Protein AF-A0A2V9F4E6-F1 (afdb_monomer_lite)

Foldseek 3Di:
DWDWDKPPQLVVQQVPDLQAKEAFPVQCVVVVHDQQDWDWDADPPQDGDTRIHGHSIYTYTPDDPDDRGDMGGNVVSVLVPGPPVCHPHDPDDDDDDPDPVCVVVVVVVVQVVCVPPPDHD

Sequence (121 aa):
MTELVVPDDQWNNFLKDRQGAIAGARTAERFHWKIGDRIPIKTTLYGASSWEFNLDGIYHSDRPGGDESQFWLQWKYFDENAPAVIKSTAGWYVVKLDSPDDAVRVAKAIDEKFANSSFET

Secondary structure (DSSP, 8-state):
---EE--HHHHHHHHH-TTEEEEEHHHHHHHT--TT-EEEEE-SSS-SPEEEEEEEEEEEESSTT-----EEE-HHHHHHTS-TTTTT--S------SSGGGHHHHHHHHHHHHTTSSS--

pLDDT: mean 82.83, std 15.15, range [40.78, 98.62]

Structure (mmCIF, N/CA/C/O backbone):
data_AF-A0A2V9F4E6-F1
#
_entry.id   AF-A0A2V9F4E6-F1
#
loop_
_atom_site.group_PDB
_atom_site.id
_atom_site.type_symbol
_atom_site.label_atom_id
_atom_site.label_alt_id
_atom_site.label_comp_id
_atom_site.label_asym_id
_atom_site.label_entity_id
_atom_site.label_seq_id
_atom_site.pdbx_PDB_ins_code
_atom_site.Cartn_x
_atom_site.Cartn_y
_atom_site.Cartn_z
_atom_site.occupancy
_atom_site.B_iso_or_equiv
_atom_site.auth_seq_id
_atom_site.auth_comp_id
_atom_site.auth_asym_id
_atom_site.auth_atom_id
_atom_site.pdbx_PDB_model_num
ATOM 1 N N . MET A 1 1 ? 7.245 -14.399 -11.462 1.00 47.81 1 MET A N 1
ATOM 2 C CA . MET A 1 1 ? 6.418 -13.246 -11.069 1.00 47.81 1 MET A CA 1
ATOM 3 C C . MET A 1 1 ? 5.548 -13.700 -9.911 1.00 47.81 1 MET A C 1
ATOM 5 O O . MET A 1 1 ? 4.920 -14.741 -10.050 1.00 47.81 1 MET A O 1
ATOM 9 N N . THR A 1 2 ? 5.641 -13.037 -8.761 1.00 51.22 2 THR A N 1
ATOM 10 C CA . THR A 1 2 ? 4.796 -13.302 -7.584 1.00 51.22 2 THR A CA 1
ATOM 11 C C . THR A 1 2 ? 3.421 -12.717 -7.869 1.00 51.22 2 THR A C 1
ATOM 13 O O . THR A 1 2 ? 3.353 -11.543 -8.234 1.00 51.22 2 THR A O 1
ATOM 16 N N . GLU A 1 3 ? 2.355 -13.506 -7.766 1.00 72.25 3 GLU A N 1
ATOM 17 C CA . GLU A 1 3 ? 1.000 -12.987 -7.921 1.00 72.25 3 GLU A CA 1
ATOM 18 C C . GLU A 1 3 ? 0.484 -12.665 -6.517 1.00 72.25 3 GLU A C 1
ATOM 20 O O . GLU A 1 3 ? 0.290 -13.542 -5.675 1.00 72.25 3 GLU A O 1
ATOM 25 N N . LEU A 1 4 ? 0.397 -11.370 -6.209 1.00 87.25 4 LEU A N 1
ATOM 26 C CA . LEU A 1 4 ? -0.200 -10.906 -4.962 1.00 87.25 4 LEU A CA 1
ATOM 27 C C . LEU A 1 4 ? -1.712 -11.071 -5.112 1.00 87.25 4 LEU A C 1
ATOM 29 O O . LEU A 1 4 ? -2.324 -10.413 -5.951 1.00 87.25 4 LEU A O 1
ATOM 33 N N . VAL A 1 5 ? -2.302 -11.971 -4.335 1.00 93.56 5 VAL A N 1
ATOM 34 C CA . VAL A 1 5 ? -3.719 -12.316 -4.427 1.00 93.56 5 VAL A CA 1
ATOM 35 C C . VAL A 1 5 ? -4.499 -11.472 -3.432 1.00 93.56 5 VAL A C 1
ATOM 37 O O . VAL A 1 5 ? -4.283 -11.568 -2.225 1.00 93.56 5 VAL A O 1
ATOM 40 N N . VAL A 1 6 ? -5.422 -10.663 -3.947 1.00 95.31 6 VAL A N 1
ATOM 41 C CA . VAL A 1 6 ? -6.368 -9.858 -3.166 1.00 95.31 6 VAL A CA 1
ATOM 42 C C . VAL A 1 6 ? -7.781 -10.235 -3.613 1.00 95.31 6 VAL A C 1
ATOM 44 O O . VAL A 1 6 ? -8.016 -10.289 -4.820 1.00 95.31 6 VAL A O 1
ATOM 47 N N . PRO A 1 7 ? -8.725 -10.488 -2.693 1.00 95.81 7 PRO A N 1
ATOM 48 C CA . PRO A 1 7 ? -10.129 -10.682 -3.048 1.00 95.81 7 PRO A CA 1
ATOM 49 C C . PRO A 1 7 ? -10.716 -9.491 -3.825 1.00 95.81 7 PRO A C 1
ATOM 51 O O . PRO A 1 7 ? -10.434 -8.334 -3.509 1.00 95.81 7 PRO A O 1
ATOM 54 N N . ASP A 1 8 ? -11.550 -9.764 -4.833 1.00 95.69 8 ASP A N 1
ATOM 55 C CA . ASP A 1 8 ? -12.080 -8.734 -5.742 1.00 95.69 8 ASP A CA 1
ATOM 56 C C . ASP A 1 8 ? -12.840 -7.617 -5.014 1.00 95.69 8 ASP A C 1
ATOM 58 O O . ASP A 1 8 ? -12.781 -6.454 -5.408 1.00 95.69 8 ASP A O 1
ATOM 62 N N . ASP A 1 9 ? -13.571 -7.940 -3.952 1.00 97.25 9 ASP A N 1
ATOM 63 C CA . ASP A 1 9 ? -14.298 -6.972 -3.132 1.00 97.25 9 ASP A CA 1
ATOM 64 C C . ASP A 1 9 ? -13.347 -6.000 -2.419 1.00 97.25 9 ASP A C 1
ATOM 66 O O . ASP A 1 9 ? -13.547 -4.785 -2.476 1.00 97.25 9 ASP A O 1
ATOM 70 N N . GLN A 1 10 ? -12.268 -6.517 -1.833 1.00 97.88 10 GLN A N 1
ATOM 71 C CA . GLN A 1 10 ? -11.225 -5.725 -1.177 1.00 97.88 10 GLN A CA 1
ATOM 72 C C . GLN A 1 10 ? -10.461 -4.856 -2.177 1.00 97.88 10 GLN A C 1
ATOM 74 O O . GLN A 1 10 ? -10.239 -3.668 -1.939 1.00 97.88 10 GLN A O 1
ATOM 79 N N . TRP A 1 11 ? -10.123 -5.417 -3.339 1.00 96.12 11 TRP A N 1
ATOM 80 C CA . TRP A 1 11 ? -9.496 -4.667 -4.424 1.00 96.12 11 TRP A CA 1
ATOM 81 C C . TRP A 1 11 ? -10.392 -3.522 -4.913 1.00 96.12 11 TRP A C 1
ATOM 83 O O . TRP A 1 11 ? -9.947 -2.385 -5.076 1.00 96.12 11 TRP A O 1
ATOM 93 N N . ASN A 1 12 ? -11.686 -3.791 -5.091 1.00 96.94 12 ASN A N 1
ATOM 94 C CA . ASN A 1 12 ? -12.653 -2.781 -5.507 1.00 96.94 12 ASN A CA 1
ATOM 95 C C . ASN A 1 12 ? -12.879 -1.687 -4.454 1.00 96.94 12 ASN A C 1
ATOM 97 O O . ASN A 1 12 ? -13.190 -0.557 -4.838 1.00 96.94 12 ASN A O 1
ATOM 101 N N . ASN A 1 13 ? -12.746 -1.994 -3.160 1.00 96.81 13 ASN A N 1
ATOM 102 C CA . ASN A 1 13 ? -12.760 -0.987 -2.096 1.00 96.81 13 ASN A CA 1
ATOM 103 C C . ASN A 1 13 ? -11.523 -0.091 -2.196 1.00 96.81 13 ASN A C 1
ATOM 105 O O . ASN A 1 13 ? -11.669 1.125 -2.328 1.00 96.81 13 ASN A O 1
ATOM 109 N N . PHE A 1 14 ? -10.337 -0.701 -2.280 1.00 96.56 14 PHE A N 1
ATOM 110 C CA . PHE A 1 14 ? -9.066 0.009 -2.416 1.00 96.56 14 PHE A CA 1
ATOM 111 C C . PHE A 1 14 ? -9.056 0.982 -3.602 1.00 96.56 14 PHE A C 1
ATOM 113 O O . PHE A 1 14 ? -8.623 2.121 -3.460 1.00 96.56 14 PHE A O 1
ATOM 120 N N . LEU A 1 15 ? -9.572 0.579 -4.770 1.00 94.75 15 LEU A N 1
ATOM 121 C CA . LEU A 1 15 ? -9.630 1.445 -5.957 1.00 94.75 15 LEU A CA 1
ATOM 122 C C . LEU A 1 15 ? -10.525 2.685 -5.787 1.00 94.75 15 LEU A C 1
ATOM 124 O O . LEU A 1 15 ? -10.332 3.678 -6.492 1.00 94.75 15 LEU A O 1
ATOM 128 N N . LYS A 1 16 ? -11.530 2.621 -4.908 1.00 96.19 16 LYS A N 1
ATOM 129 C CA . LYS A 1 16 ? -12.504 3.702 -4.688 1.00 96.19 16 LYS A CA 1
ATOM 130 C C . LYS A 1 16 ? -12.116 4.604 -3.523 1.00 96.19 16 LYS A C 1
ATOM 132 O O . LYS A 1 16 ? -12.527 5.765 -3.510 1.00 96.19 16 LYS A O 1
ATOM 137 N N . ASP A 1 17 ? -11.355 4.093 -2.561 1.00 96.75 17 ASP A N 1
ATOM 138 C CA . ASP A 1 17 ? -10.904 4.870 -1.416 1.00 96.75 17 ASP A CA 1
ATOM 139 C C . ASP A 1 17 ? -9.574 5.572 -1.710 1.00 96.75 17 ASP A C 1
ATOM 141 O O . ASP A 1 17 ? -8.523 4.956 -1.869 1.00 96.75 17 ASP A O 1
ATOM 145 N N . ARG A 1 18 ? -9.602 6.907 -1.719 1.00 94.44 18 ARG A N 1
ATOM 146 C CA . ARG A 1 18 ? -8.399 7.740 -1.860 1.00 94.44 18 ARG A CA 1
ATOM 147 C C . ARG A 1 18 ? -7.424 7.558 -0.691 1.00 94.44 18 ARG A C 1
ATOM 149 O O . ARG A 1 18 ? -6.238 7.793 -0.875 1.00 94.44 18 ARG A O 1
ATOM 156 N N . GLN A 1 19 ? -7.909 7.167 0.485 1.00 95.62 19 GLN A N 1
ATOM 157 C CA . GLN A 1 19 ? -7.107 6.839 1.668 1.00 95.62 19 GLN A CA 1
ATOM 158 C C . GLN A 1 19 ? -6.924 5.328 1.847 1.00 95.62 19 GLN A C 1
ATOM 160 O O . GLN A 1 19 ? -6.431 4.895 2.887 1.00 95.62 19 GLN A O 1
ATOM 165 N N . GLY A 1 20 ? -7.293 4.533 0.845 1.00 97.12 20 GLY A N 1
ATOM 166 C CA . GLY A 1 20 ? -7.209 3.088 0.906 1.00 97.12 20 GLY A CA 1
ATOM 167 C C . GLY A 1 20 ? -5.777 2.571 0.956 1.00 97.12 20 GLY A C 1
ATOM 168 O O . GLY A 1 20 ? -4.846 3.158 0.387 1.00 97.12 20 GLY A O 1
ATOM 169 N N . ALA A 1 21 ? -5.614 1.433 1.617 1.00 97.69 21 ALA A N 1
ATOM 170 C CA . ALA A 1 21 ? -4.386 0.662 1.651 1.00 97.69 21 ALA A CA 1
ATOM 171 C C . ALA A 1 21 ? -4.654 -0.845 1.617 1.00 97.69 21 ALA A C 1
ATOM 173 O O . ALA A 1 21 ? -5.701 -1.327 2.052 1.00 97.69 21 ALA A O 1
ATOM 174 N N . ILE A 1 22 ? -3.659 -1.591 1.138 1.00 98.12 22 ILE A N 1
ATOM 175 C CA . ILE A 1 22 ? -3.625 -3.053 1.184 1.00 98.12 22 ILE A CA 1
ATOM 176 C C . ILE A 1 22 ? -2.347 -3.476 1.904 1.00 98.12 22 ILE A C 1
ATOM 178 O O . ILE A 1 22 ? -1.246 -3.094 1.507 1.00 98.12 22 ILE A O 1
ATOM 182 N N . ALA A 1 23 ? -2.474 -4.292 2.945 1.00 97.62 23 ALA A N 1
ATOM 183 C CA . ALA A 1 23 ? -1.330 -4.856 3.659 1.00 97.62 23 ALA A CA 1
ATOM 184 C C . ALA A 1 23 ? -1.140 -6.334 3.304 1.00 97.62 23 ALA A C 1
ATOM 186 O O . ALA A 1 23 ? -2.097 -7.039 3.001 1.00 97.62 23 ALA A O 1
ATOM 187 N N . GLY A 1 24 ? 0.090 -6.831 3.364 1.00 97.06 24 GLY A N 1
ATOM 188 C CA . GLY A 1 24 ? 0.327 -8.269 3.292 1.00 97.06 24 GLY A CA 1
ATOM 189 C C . GLY A 1 24 ? -0.113 -8.978 4.572 1.00 97.06 24 GLY A C 1
ATOM 190 O O . GLY A 1 24 ? -0.048 -8.407 5.666 1.00 97.06 24 GLY A O 1
ATOM 191 N N . ALA A 1 25 ? -0.552 -10.230 4.440 1.00 96.94 25 ALA A N 1
ATOM 192 C CA . ALA A 1 25 ? -1.092 -11.020 5.544 1.00 96.94 25 ALA A CA 1
ATOM 193 C C . ALA A 1 25 ? -0.155 -11.120 6.755 1.00 96.94 25 ALA A C 1
ATOM 195 O O . ALA A 1 25 ? -0.602 -10.939 7.886 1.00 96.94 25 ALA A O 1
ATOM 196 N N . ARG A 1 26 ? 1.154 -11.304 6.537 1.00 96.56 26 ARG A N 1
ATOM 197 C CA . ARG A 1 26 ? 2.149 -11.351 7.622 1.00 96.56 26 ARG A CA 1
ATOM 198 C C . ARG A 1 26 ? 2.236 -10.029 8.384 1.00 96.56 26 ARG A C 1
ATOM 200 O O . ARG A 1 26 ? 2.403 -10.026 9.602 1.00 96.56 26 ARG A O 1
ATOM 207 N N . THR A 1 27 ? 2.143 -8.901 7.682 1.00 96.62 27 THR A N 1
ATOM 208 C CA . THR A 1 27 ? 2.128 -7.576 8.317 1.00 96.62 27 THR A CA 1
ATOM 209 C C . THR A 1 27 ? 0.835 -7.353 9.091 1.00 96.62 27 THR A C 1
ATOM 211 O O . THR A 1 27 ? 0.896 -6.932 10.246 1.00 96.62 27 THR A O 1
ATOM 214 N N . ALA A 1 28 ? -0.317 -7.690 8.506 1.00 97.44 28 ALA A N 1
ATOM 215 C CA . ALA A 1 28 ? -1.603 -7.582 9.188 1.00 97.44 28 ALA A CA 1
ATOM 216 C C . ALA A 1 28 ? -1.650 -8.453 10.455 1.00 97.44 28 ALA A C 1
ATOM 218 O O . ALA A 1 28 ? -2.037 -7.968 11.514 1.00 97.44 28 ALA A O 1
ATOM 219 N N . GLU A 1 29 ? -1.168 -9.696 10.385 1.00 97.69 29 GLU A N 1
ATOM 220 C CA . GLU A 1 29 ? -1.074 -10.601 11.534 1.00 97.69 29 GLU A CA 1
ATOM 221 C C . GLU A 1 29 ? -0.161 -10.037 12.628 1.00 97.69 29 GLU A C 1
ATOM 223 O O . GLU A 1 29 ? -0.567 -9.951 13.788 1.00 97.69 29 GLU A O 1
ATOM 228 N N . ARG A 1 30 ? 1.049 -9.591 12.260 1.00 97.31 30 ARG A N 1
ATOM 229 C CA . ARG A 1 30 ? 2.039 -9.042 13.200 1.00 97.31 30 ARG A CA 1
ATOM 230 C C . ARG A 1 30 ? 1.494 -7.875 14.021 1.00 97.31 30 ARG A C 1
ATOM 232 O O . ARG A 1 30 ? 1.860 -7.734 15.186 1.00 97.31 30 ARG A O 1
ATOM 239 N N . PHE A 1 31 ? 0.691 -7.013 13.403 1.00 96.31 31 PHE A N 1
ATOM 240 C CA . PHE A 1 31 ? 0.128 -5.831 14.055 1.00 96.31 31 PHE A CA 1
ATOM 241 C C . PHE A 1 31 ? -1.332 -6.008 14.485 1.00 96.31 31 PHE A C 1
ATOM 243 O O . PHE A 1 31 ? -1.929 -5.062 14.997 1.00 96.31 31 PHE A O 1
ATOM 250 N N . HIS A 1 32 ? -1.889 -7.212 14.322 1.00 97.62 32 HIS A N 1
ATOM 251 C CA . HIS A 1 32 ? -3.284 -7.544 14.617 1.00 97.62 32 HIS A CA 1
ATOM 252 C C . HIS A 1 32 ? -4.298 -6.632 13.911 1.00 97.62 32 HIS A C 1
ATOM 254 O O . HIS A 1 32 ? -5.343 -6.296 14.471 1.00 97.62 32 HIS A O 1
ATOM 260 N N . TRP A 1 33 ? -3.980 -6.223 12.683 1.00 97.81 33 TRP A N 1
ATOM 261 C CA . TRP A 1 33 ? -4.870 -5.418 11.858 1.00 97.81 33 TRP A CA 1
ATOM 262 C C . TRP A 1 33 ? -5.958 -6.272 11.215 1.00 97.81 33 TRP A C 1
ATOM 264 O O . TRP A 1 33 ? -5.741 -7.423 10.835 1.00 97.81 33 TRP A O 1
ATOM 274 N N . LYS A 1 34 ? -7.124 -5.663 11.036 1.00 97.94 34 LYS A N 1
ATOM 275 C CA . LYS A 1 34 ? -8.253 -6.190 10.268 1.00 97.94 34 LYS A CA 1
ATOM 276 C C . LYS A 1 34 ? -8.723 -5.158 9.252 1.00 97.94 34 LYS A C 1
ATOM 278 O O . LYS A 1 34 ? -8.532 -3.957 9.427 1.00 97.94 34 LYS A O 1
ATOM 283 N N . ILE A 1 35 ? -9.376 -5.639 8.199 1.00 97.94 35 ILE A N 1
ATOM 284 C CA . ILE A 1 35 ? -10.023 -4.778 7.205 1.00 97.94 35 ILE A CA 1
ATOM 285 C C . ILE A 1 35 ? -10.978 -3.809 7.918 1.00 97.94 35 ILE A C 1
ATOM 287 O O . ILE A 1 35 ? -11.730 -4.208 8.811 1.00 97.94 35 ILE A O 1
ATOM 291 N N . GLY A 1 36 ? -10.914 -2.535 7.535 1.00 97.38 36 GLY A N 1
ATOM 292 C CA . GLY A 1 36 ? -11.622 -1.423 8.167 1.00 97.38 36 GLY A CA 1
ATOM 293 C C . GLY A 1 36 ? -10.853 -0.726 9.293 1.00 97.38 36 GLY A C 1
ATOM 294 O O . GLY A 1 36 ? -11.312 0.309 9.776 1.00 97.38 36 GLY A O 1
ATOM 295 N N . ASP A 1 37 ? -9.694 -1.241 9.716 1.00 98.25 37 ASP A N 1
ATOM 296 C CA . ASP A 1 37 ? -8.828 -0.517 10.647 1.00 98.25 37 ASP A CA 1
ATOM 297 C C . ASP A 1 37 ? -8.219 0.729 9.991 1.00 98.25 37 ASP A C 1
ATOM 299 O O . ASP A 1 37 ? -7.950 0.770 8.788 1.00 98.25 37 ASP A O 1
ATOM 303 N N . ARG A 1 38 ? -7.953 1.740 10.824 1.00 97.19 38 ARG A N 1
ATOM 304 C CA . ARG A 1 38 ? -7.249 2.958 10.426 1.00 97.19 38 ARG A CA 1
ATOM 305 C C . ARG A 1 38 ? -5.787 2.883 10.848 1.00 97.19 38 ARG A C 1
ATOM 307 O O . ARG A 1 38 ? -5.489 2.754 12.036 1.00 97.19 38 ARG A O 1
ATOM 314 N N . ILE A 1 39 ? -4.893 2.936 9.868 1.00 95.44 39 ILE A N 1
ATOM 315 C CA . ILE A 1 39 ? -3.469 2.651 10.011 1.00 95.44 39 ILE A CA 1
ATOM 316 C C . ILE A 1 39 ? -2.653 3.951 9.927 1.00 95.44 39 ILE A C 1
ATOM 318 O O . ILE A 1 39 ? -2.529 4.518 8.835 1.00 95.44 39 ILE A O 1
ATOM 322 N N . PRO A 1 40 ? -2.052 4.407 11.042 1.00 91.31 40 PRO A N 1
ATOM 323 C CA . PRO A 1 40 ? -1.148 5.547 11.041 1.00 91.31 40 PRO A CA 1
ATOM 324 C C . PRO A 1 40 ? 0.243 5.130 10.550 1.00 91.31 40 PRO A C 1
ATOM 326 O O . PRO A 1 40 ? 0.920 4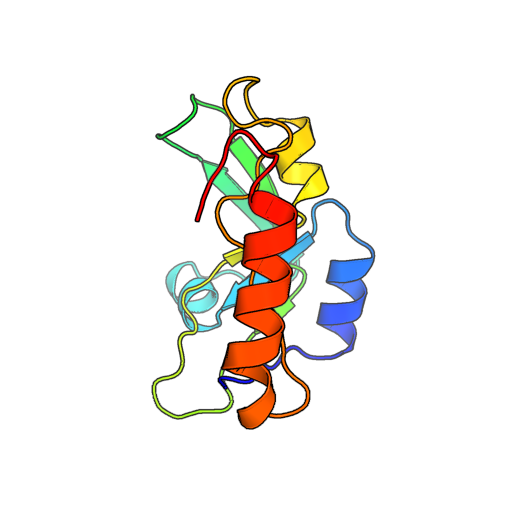.309 11.173 1.00 91.31 40 PRO A O 1
ATOM 329 N N . ILE A 1 41 ? 0.723 5.747 9.473 1.00 86.56 41 ILE A N 1
ATOM 330 C CA . ILE A 1 41 ? 2.089 5.579 8.973 1.00 86.56 41 ILE A CA 1
ATOM 331 C C . ILE A 1 41 ? 2.888 6.841 9.279 1.00 86.56 41 ILE A C 1
ATOM 333 O O . ILE A 1 41 ? 2.614 7.921 8.756 1.00 86.56 41 ILE A O 1
ATOM 337 N N . LYS A 1 42 ? 3.910 6.692 10.126 1.00 78.56 42 LYS A N 1
ATOM 338 C CA . LYS A 1 42 ? 4.865 7.754 10.457 1.00 78.56 42 LYS A CA 1
ATOM 339 C C . LYS A 1 42 ? 6.169 7.513 9.717 1.00 78.56 42 LYS A C 1
ATOM 341 O O . LYS A 1 42 ? 6.802 6.477 9.909 1.00 78.56 42 LYS A O 1
ATOM 346 N N . THR A 1 43 ? 6.593 8.484 8.916 1.00 68.19 43 THR A N 1
ATOM 347 C CA . THR A 1 43 ? 7.946 8.483 8.357 1.00 68.19 43 THR A CA 1
ATOM 348 C C . THR A 1 43 ? 8.902 9.214 9.289 1.00 68.19 43 THR A C 1
ATOM 350 O O . THR A 1 43 ? 8.557 10.230 9.888 1.00 68.19 43 THR A O 1
ATOM 353 N N . THR A 1 44 ? 10.124 8.708 9.409 1.00 64.69 44 THR A N 1
ATOM 354 C CA . THR A 1 44 ? 11.242 9.443 10.017 1.00 64.69 44 THR A CA 1
ATOM 355 C C . THR A 1 44 ? 12.089 10.157 8.965 1.00 64.69 44 THR A C 1
ATOM 357 O O . THR A 1 44 ? 12.838 11.067 9.308 1.00 64.69 44 THR A O 1
ATOM 360 N N . LEU A 1 45 ? 11.964 9.775 7.687 1.00 58.66 45 LEU A N 1
ATOM 361 C CA . LEU A 1 45 ? 12.843 10.228 6.606 1.00 58.66 45 LEU A CA 1
ATOM 362 C C . LEU A 1 45 ? 12.502 11.637 6.093 1.00 58.66 45 LEU A C 1
ATOM 364 O O . LEU A 1 45 ? 13.375 12.318 5.566 1.00 58.66 45 LEU A O 1
ATOM 368 N N . TYR A 1 46 ? 11.249 12.080 6.244 1.00 57.03 46 TYR A N 1
ATOM 369 C CA . TYR A 1 46 ? 10.732 13.285 5.580 1.00 57.03 46 TYR A CA 1
ATOM 370 C C . TYR A 1 46 ? 9.944 14.220 6.521 1.00 57.03 46 TYR A C 1
ATOM 372 O O . TYR A 1 46 ? 9.094 14.990 6.089 1.00 57.03 46 TYR A O 1
ATOM 380 N N . GLY A 1 47 ? 10.240 14.185 7.822 1.00 55.50 47 GLY A N 1
ATOM 381 C CA . GLY A 1 47 ? 9.559 15.001 8.835 1.00 55.50 47 GLY A CA 1
ATOM 382 C C . GLY A 1 47 ? 8.357 14.305 9.483 1.00 55.50 47 GLY A C 1
ATOM 383 O O . GLY A 1 47 ? 7.932 13.237 9.058 1.00 55.50 47 GLY A O 1
ATOM 384 N N . ALA A 1 48 ? 7.829 14.912 10.550 1.00 54.50 48 ALA A N 1
ATOM 385 C CA . ALA A 1 48 ? 6.856 14.320 11.478 1.00 54.50 48 ALA A CA 1
ATOM 386 C C . ALA A 1 48 ? 5.417 14.173 10.932 1.00 54.50 48 ALA A C 1
ATOM 388 O O . ALA A 1 48 ? 4.468 14.100 11.714 1.00 54.50 48 ALA A O 1
ATOM 389 N N . SER A 1 49 ? 5.237 14.141 9.612 1.00 65.94 49 SER A N 1
ATOM 390 C CA . SER A 1 49 ? 3.927 13.936 8.997 1.00 65.94 49 SER A CA 1
ATOM 391 C C . SER A 1 49 ? 3.500 12.478 9.167 1.00 65.94 49 SER A C 1
ATOM 393 O O . SER A 1 49 ? 4.222 11.554 8.783 1.00 65.94 49 SER A O 1
ATOM 395 N N . SER A 1 50 ? 2.329 12.271 9.766 1.00 76.62 50 SER A N 1
ATOM 396 C CA . SER A 1 50 ? 1.649 10.978 9.776 1.00 76.62 50 SER A CA 1
ATOM 397 C C . SER A 1 50 ? 0.595 10.958 8.678 1.00 76.62 50 SER A C 1
ATOM 399 O O . SER A 1 50 ? -0.267 11.837 8.642 1.00 76.62 50 SER A O 1
ATOM 401 N N . TRP A 1 51 ? 0.647 9.954 7.808 1.00 86.81 51 TRP A N 1
ATOM 402 C CA . TRP A 1 51 ? -0.466 9.639 6.916 1.00 86.81 51 TRP A CA 1
ATOM 403 C C . TRP A 1 51 ? -1.363 8.617 7.594 1.00 86.81 51 TRP A C 1
ATOM 405 O O . TRP A 1 51 ? -0.878 7.715 8.273 1.00 86.81 51 TRP A O 1
ATOM 415 N N . GLU A 1 52 ? -2.663 8.750 7.384 1.00 91.56 52 GLU A N 1
ATOM 416 C CA . GLU A 1 52 ? -3.651 7.808 7.890 1.00 91.56 52 GLU A CA 1
ATOM 417 C C . GLU A 1 52 ? -4.277 7.085 6.706 1.00 91.56 52 GLU A C 1
ATOM 419 O O . GLU A 1 52 ? -4.751 7.732 5.772 1.00 91.56 52 GLU A O 1
ATOM 424 N N . PHE A 1 53 ? -4.311 5.759 6.768 1.00 95.69 53 PHE A N 1
ATOM 425 C CA . PHE A 1 53 ? -4.890 4.931 5.717 1.00 95.69 53 PHE A CA 1
ATOM 426 C C . PHE A 1 53 ? -6.000 4.043 6.264 1.00 95.69 53 PHE A C 1
ATOM 428 O O . PHE A 1 53 ? -5.929 3.604 7.409 1.00 95.69 53 PHE A O 1
ATOM 435 N N . ASN A 1 54 ? -7.005 3.752 5.447 1.00 98.12 54 ASN A N 1
ATOM 436 C CA . ASN A 1 54 ? -7.997 2.726 5.744 1.00 98.12 54 ASN A CA 1
ATOM 437 C C . ASN A 1 54 ? -7.501 1.399 5.165 1.00 98.12 54 ASN A C 1
ATOM 439 O O . ASN A 1 54 ? -7.114 1.334 3.998 1.00 98.12 54 ASN A O 1
ATOM 443 N N . LEU A 1 55 ? -7.461 0.343 5.977 1.00 98.19 55 LEU A N 1
ATOM 444 C CA . LEU A 1 55 ? -7.081 -0.977 5.490 1.00 98.19 55 LEU A CA 1
ATOM 445 C C . LEU A 1 55 ? -8.260 -1.599 4.735 1.00 98.19 55 LEU A C 1
ATOM 447 O O . LEU A 1 55 ? -9.173 -2.147 5.350 1.00 98.19 55 LEU A O 1
ATOM 451 N N . ASP A 1 56 ? -8.227 -1.530 3.410 1.00 98.62 56 ASP A N 1
ATOM 452 C CA . ASP A 1 56 ? -9.308 -2.012 2.544 1.00 98.62 56 ASP A CA 1
ATOM 453 C C . ASP A 1 56 ? -9.129 -3.465 2.123 1.00 98.62 56 ASP A C 1
ATOM 455 O O . ASP A 1 56 ? -10.098 -4.135 1.757 1.00 98.62 56 ASP A O 1
ATOM 459 N N . GLY A 1 57 ? -7.893 -3.962 2.184 1.00 97.88 57 GLY A N 1
ATOM 460 C CA . GLY A 1 57 ? -7.589 -5.323 1.791 1.00 97.88 57 GLY A CA 1
ATOM 461 C C . GLY A 1 57 ? -6.356 -5.909 2.448 1.00 97.88 57 GLY A C 1
ATOM 462 O O . GLY A 1 57 ? -5.458 -5.203 2.911 1.00 97.88 57 GLY A O 1
ATOM 463 N N . ILE A 1 58 ? -6.316 -7.236 2.454 1.00 98.19 58 ILE A N 1
ATOM 464 C CA . ILE A 1 58 ? -5.165 -8.021 2.873 1.00 98.19 58 ILE A CA 1
ATOM 465 C C . ILE A 1 58 ? -4.798 -8.961 1.730 1.00 98.19 58 ILE A C 1
ATOM 467 O O . ILE A 1 58 ? -5.633 -9.745 1.280 1.00 98.19 58 ILE A O 1
ATOM 471 N N . TYR A 1 59 ? -3.556 -8.872 1.253 1.00 97.19 59 TYR A N 1
ATOM 472 C CA . TYR A 1 59 ? -3.072 -9.743 0.187 1.00 97.19 59 TYR A CA 1
ATOM 473 C C . TYR A 1 59 ? -2.350 -10.972 0.744 1.00 97.19 59 TYR A C 1
ATOM 475 O O . TYR A 1 59 ? -1.670 -10.905 1.775 1.00 97.19 59 TYR A O 1
ATOM 483 N N . HIS A 1 60 ? -2.437 -12.068 -0.004 1.00 95.44 60 HIS A N 1
ATOM 484 C CA . HIS A 1 60 ? -1.655 -13.285 0.198 1.00 95.44 60 HIS A CA 1
ATOM 485 C C . HIS A 1 60 ? -0.754 -13.559 -1.002 1.00 95.44 60 HIS A C 1
ATOM 487 O O . HIS A 1 60 ? -1.063 -13.155 -2.123 1.00 95.44 60 HIS A O 1
ATOM 493 N N . SER A 1 61 ? 0.360 -14.254 -0.791 1.00 92.19 61 SER A N 1
ATOM 494 C CA . SER A 1 61 ? 1.146 -14.765 -1.910 1.00 92.19 61 SER A CA 1
ATOM 495 C C . SER A 1 61 ? 0.641 -16.134 -2.352 1.00 92.19 61 SER A C 1
ATOM 497 O O . SER A 1 61 ? 0.417 -17.028 -1.541 1.00 92.19 61 SER A O 1
ATOM 499 N N . ASP A 1 62 ? 0.547 -16.323 -3.665 1.00 89.38 62 ASP A N 1
ATOM 500 C CA . ASP A 1 62 ? 0.282 -17.611 -4.307 1.00 89.38 62 ASP A CA 1
ATOM 501 C C . ASP A 1 62 ? 1.480 -18.585 -4.282 1.00 89.38 62 ASP A C 1
ATOM 503 O O . ASP A 1 62 ? 1.352 -19.752 -4.661 1.00 89.38 62 ASP A O 1
ATOM 507 N N . ARG A 1 63 ? 2.663 -18.126 -3.844 1.00 84.81 63 ARG A N 1
ATOM 508 C CA . ARG A 1 63 ? 3.915 -18.893 -3.871 1.00 84.81 63 ARG A CA 1
ATOM 509 C C . ARG A 1 63 ? 4.456 -19.180 -2.472 1.00 84.81 63 ARG A C 1
ATOM 511 O O . ARG A 1 63 ? 4.530 -18.272 -1.640 1.00 84.81 63 ARG A O 1
ATOM 518 N N . PRO A 1 64 ? 4.976 -20.399 -2.230 1.00 80.19 64 PRO A N 1
ATOM 519 C CA . PRO A 1 64 ? 5.739 -20.690 -1.023 1.00 80.19 64 PRO A CA 1
ATOM 520 C C . PRO A 1 64 ? 6.909 -19.711 -0.858 1.00 80.19 64 PRO A C 1
ATOM 522 O O . PRO A 1 64 ? 7.730 -19.556 -1.761 1.00 80.19 64 PRO A O 1
ATOM 525 N N . GLY A 1 65 ? 6.980 -19.051 0.299 1.00 81.75 65 GLY A N 1
ATOM 526 C CA . GLY A 1 65 ? 8.025 -18.068 0.600 1.00 81.75 65 GLY A CA 1
ATOM 527 C C . GLY A 1 65 ? 7.831 -16.694 -0.048 1.00 81.75 65 GLY A C 1
ATOM 528 O O . GLY A 1 65 ? 8.739 -15.868 0.030 1.00 81.75 65 GLY A O 1
ATOM 529 N N . GLY A 1 66 ? 6.678 -16.431 -0.668 1.00 87.06 66 GLY A N 1
ATOM 530 C CA . GLY A 1 66 ? 6.349 -15.105 -1.175 1.00 87.06 66 GLY A CA 1
ATOM 531 C C . GLY A 1 66 ? 6.321 -14.035 -0.082 1.00 87.06 66 GLY A C 1
ATOM 532 O O . GLY A 1 66 ? 6.125 -14.311 1.108 1.00 87.06 66 GLY A O 1
ATOM 533 N N . ASP A 1 67 ? 6.565 -12.793 -0.493 1.00 89.62 67 ASP A N 1
ATOM 534 C CA . ASP A 1 67 ? 6.617 -11.662 0.424 1.00 89.62 67 ASP A CA 1
ATOM 535 C C . ASP A 1 67 ? 5.210 -11.153 0.756 1.00 89.62 67 ASP A C 1
ATOM 537 O O . ASP A 1 67 ? 4.532 -10.576 -0.089 1.00 89.62 67 ASP A O 1
ATOM 541 N N . GLU A 1 68 ? 4.796 -11.334 2.008 1.00 95.06 68 GLU A N 1
ATOM 542 C CA . GLU A 1 68 ? 3.535 -10.846 2.584 1.00 95.06 68 GLU A CA 1
ATOM 543 C C . GLU A 1 68 ? 3.769 -9.739 3.625 1.00 95.06 68 GLU A C 1
ATOM 545 O O . GLU A 1 68 ? 2.959 -9.540 4.531 1.00 95.06 68 GLU A O 1
ATOM 550 N N . SER A 1 69 ? 4.912 -9.051 3.553 1.00 94.19 69 SER A N 1
ATOM 551 C CA . SER A 1 69 ? 5.281 -8.007 4.514 1.00 94.19 69 SER A CA 1
ATOM 552 C C . SER A 1 69 ? 4.994 -6.578 4.037 1.00 94.19 69 SER A C 1
ATOM 554 O O . SER A 1 69 ? 5.128 -5.630 4.813 1.00 94.19 69 SER A O 1
ATOM 556 N N . GLN A 1 70 ? 4.576 -6.397 2.784 1.00 93.25 70 GLN A N 1
ATOM 557 C CA . GLN A 1 70 ? 4.473 -5.075 2.166 1.00 93.25 70 GLN A CA 1
ATOM 558 C C . GLN A 1 70 ? 3.198 -4.326 2.572 1.00 93.25 70 GLN A C 1
ATOM 560 O O . GLN A 1 70 ? 2.203 -4.922 2.988 1.00 93.25 70 GLN A O 1
ATOM 565 N N . PHE A 1 71 ? 3.240 -3.002 2.420 1.00 93.31 71 PHE A N 1
ATOM 566 C CA . PHE A 1 71 ? 2.108 -2.100 2.612 1.00 93.31 71 PHE A CA 1
ATOM 567 C C . PHE A 1 71 ? 1.943 -1.234 1.361 1.00 93.31 71 PHE A C 1
ATOM 569 O O . PHE A 1 71 ? 2.834 -0.459 1.010 1.00 93.31 71 PHE A O 1
ATOM 576 N N . TRP A 1 72 ? 0.810 -1.388 0.687 1.00 94.25 72 TRP A N 1
ATOM 577 C CA . TRP A 1 72 ? 0.456 -0.701 -0.547 1.00 94.25 72 TRP A CA 1
ATOM 578 C C . TRP A 1 72 ? -0.538 0.411 -0.250 1.00 94.25 72 TRP A C 1
ATOM 580 O O . TRP A 1 72 ? -1.471 0.219 0.525 1.00 94.25 72 TRP A O 1
ATOM 590 N N . LEU A 1 73 ? -0.349 1.568 -0.878 1.00 93.06 73 LEU A N 1
ATOM 591 C CA . LEU A 1 73 ? -1.124 2.774 -0.603 1.00 93.06 73 LEU A CA 1
ATOM 592 C C . LEU A 1 73 ? -1.452 3.544 -1.880 1.00 93.06 73 LEU A C 1
ATOM 594 O O . LEU A 1 73 ? -0.818 3.365 -2.923 1.00 93.06 73 LEU A O 1
ATOM 598 N N . GLN A 1 74 ? -2.415 4.454 -1.775 1.00 91.94 74 GLN A N 1
ATOM 599 C CA . GLN A 1 74 ? -2.747 5.392 -2.841 1.00 91.94 74 GLN A CA 1
ATOM 600 C C . GLN A 1 74 ? -1.666 6.472 -2.986 1.00 91.94 74 GLN A C 1
ATOM 602 O O . GLN A 1 74 ? -1.604 7.425 -2.206 1.00 91.94 74 GLN A O 1
ATOM 607 N N . TRP A 1 75 ? -0.825 6.354 -4.020 1.00 88.81 75 TRP A N 1
ATOM 608 C CA . TRP A 1 75 ? 0.312 7.262 -4.237 1.00 88.81 75 TRP A CA 1
ATOM 609 C C . TRP A 1 75 ? -0.097 8.742 -4.291 1.00 88.81 75 TRP A C 1
ATOM 611 O O . TRP A 1 75 ? 0.558 9.574 -3.674 1.00 88.81 75 TRP A O 1
ATOM 621 N N . LYS A 1 76 ? -1.217 9.078 -4.951 1.00 87.31 76 LYS A N 1
ATOM 622 C CA . LYS A 1 76 ? -1.697 10.473 -5.031 1.00 87.31 76 LYS A CA 1
ATOM 623 C C . LYS A 1 76 ? -1.999 11.072 -3.655 1.00 87.31 76 LYS A C 1
ATOM 625 O O . LYS A 1 76 ? -1.620 12.206 -3.391 1.00 87.31 76 LYS A O 1
ATOM 630 N N . TYR A 1 77 ? -2.643 10.309 -2.772 1.00 89.25 77 TYR A N 1
ATOM 631 C CA . TYR A 1 77 ? -2.945 10.775 -1.416 1.00 89.25 77 TYR A CA 1
ATOM 632 C C . TYR A 1 77 ? -1.679 10.974 -0.581 1.00 89.25 77 TYR A C 1
ATOM 634 O O . TYR A 1 77 ? -1.561 11.957 0.155 1.00 89.25 77 TYR A O 1
ATOM 642 N N . PHE A 1 78 ? -0.720 10.058 -0.724 1.00 87.00 78 PHE A N 1
ATOM 643 C CA . PHE A 1 78 ? 0.591 10.211 -0.109 1.00 87.00 78 PHE A CA 1
ATOM 644 C C . PHE A 1 78 ? 1.277 11.502 -0.587 1.00 87.00 78 PHE A C 1
ATOM 646 O O . PHE A 1 78 ? 1.687 12.315 0.245 1.00 87.00 78 PHE A O 1
ATOM 653 N N . ASP A 1 79 ? 1.321 11.722 -1.904 1.00 86.06 79 ASP A N 1
ATOM 654 C CA . ASP A 1 79 ? 2.019 12.837 -2.554 1.00 86.06 79 ASP A CA 1
ATOM 655 C C . ASP A 1 79 ? 1.439 14.225 -2.224 1.00 86.06 79 ASP A C 1
ATOM 657 O O . ASP A 1 79 ? 2.169 15.204 -2.054 1.00 86.06 79 ASP A O 1
ATOM 661 N N . GLU A 1 80 ? 0.120 14.329 -2.055 1.00 84.62 80 GLU A N 1
ATOM 662 C CA . GLU A 1 80 ? -0.548 15.588 -1.698 1.00 84.62 80 GLU A CA 1
ATOM 663 C C . GLU A 1 80 ? 0.012 16.216 -0.421 1.00 84.62 80 GLU A C 1
ATOM 665 O O . GLU A 1 80 ? 0.202 17.438 -0.362 1.00 84.62 80 GLU A O 1
ATOM 670 N N . ASN A 1 81 ? 0.324 15.363 0.556 1.00 78.75 81 ASN A N 1
ATOM 671 C CA . ASN A 1 81 ? 0.840 15.731 1.871 1.00 78.75 81 ASN A CA 1
ATOM 672 C C . ASN A 1 81 ? 2.351 15.481 2.002 1.00 78.75 81 ASN A C 1
ATOM 674 O O . ASN A 1 81 ? 2.919 15.646 3.084 1.00 78.75 81 ASN A O 1
ATOM 678 N N . ALA A 1 82 ? 3.008 15.084 0.911 1.00 81.69 82 ALA A N 1
ATOM 679 C CA . ALA A 1 82 ? 4.441 14.878 0.887 1.00 81.69 82 ALA A CA 1
ATOM 680 C C . ALA A 1 82 ? 5.187 16.227 0.938 1.00 81.69 82 ALA A C 1
ATOM 682 O O . ALA A 1 82 ? 4.754 17.214 0.327 1.00 81.69 82 ALA A O 1
ATOM 683 N N . PRO A 1 83 ? 6.323 16.305 1.654 1.00 79.06 83 PRO A N 1
ATOM 684 C CA . PRO A 1 83 ? 7.173 17.487 1.637 1.00 79.06 83 PRO A CA 1
ATOM 685 C C . PRO A 1 83 ? 7.649 17.824 0.227 1.00 79.06 83 PRO A C 1
ATOM 687 O O . PRO A 1 83 ? 7.902 16.932 -0.580 1.00 79.06 83 PRO A O 1
ATOM 690 N N . ALA A 1 84 ? 7.867 19.114 -0.037 1.00 79.94 84 ALA A N 1
ATOM 691 C CA . ALA A 1 84 ? 8.245 19.615 -1.360 1.00 79.94 84 ALA A CA 1
ATOM 692 C C . ALA A 1 84 ? 9.464 18.904 -1.982 1.00 79.94 84 ALA A C 1
ATOM 694 O O . ALA A 1 84 ? 9.537 18.792 -3.198 1.00 79.94 84 ALA A O 1
ATOM 695 N N . VAL A 1 85 ? 10.391 18.398 -1.160 1.00 76.38 85 VAL A N 1
ATOM 696 C CA . VAL A 1 85 ? 11.598 17.683 -1.613 1.00 76.38 85 VAL A CA 1
ATOM 697 C C . VAL A 1 85 ? 11.316 16.316 -2.251 1.00 76.38 85 VAL A C 1
ATOM 699 O O . VAL A 1 85 ? 12.119 15.859 -3.054 1.00 76.38 85 VAL A O 1
ATOM 702 N N . ILE A 1 86 ? 10.194 15.669 -1.919 1.00 74.94 86 ILE A N 1
ATOM 703 C CA . ILE A 1 86 ? 9.783 14.378 -2.504 1.00 74.94 86 ILE A CA 1
ATOM 704 C C . ILE A 1 86 ? 8.448 14.448 -3.248 1.00 74.94 86 ILE A C 1
ATOM 706 O O . ILE A 1 86 ? 7.975 13.441 -3.771 1.00 74.94 86 ILE A O 1
ATOM 710 N N . LYS A 1 87 ? 7.837 15.633 -3.301 1.00 80.69 87 LYS A N 1
ATOM 711 C CA . LYS A 1 87 ? 6.570 15.845 -3.988 1.00 80.69 87 LYS A CA 1
ATOM 712 C C . LYS A 1 87 ? 6.717 15.583 -5.487 1.00 80.69 87 LYS A C 1
ATOM 714 O O . LYS A 1 87 ? 7.744 15.904 -6.085 1.00 80.69 87 LYS A O 1
ATOM 719 N N . SER A 1 88 ? 5.697 14.987 -6.087 1.00 79.94 88 SER A N 1
ATOM 720 C CA . SER A 1 88 ? 5.651 14.540 -7.478 1.00 79.94 88 SER A CA 1
ATOM 721 C C . SER A 1 88 ? 6.772 13.567 -7.870 1.00 79.94 88 SER A C 1
ATOM 723 O O . SER A 1 88 ? 7.081 13.439 -9.054 1.00 79.94 88 SER A O 1
ATOM 725 N N . THR A 1 89 ? 7.388 12.878 -6.902 1.00 72.19 89 THR A N 1
ATOM 7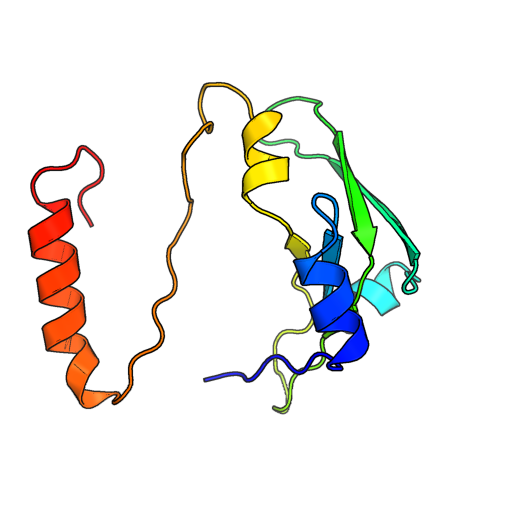26 C CA . THR A 1 89 ? 8.465 11.909 -7.151 1.00 72.19 89 THR A CA 1
ATOM 727 C C . THR A 1 89 ? 7.973 10.480 -6.923 1.00 72.19 89 THR A C 1
ATOM 729 O O . THR A 1 89 ? 7.238 10.193 -5.977 1.00 72.19 89 THR A O 1
ATOM 732 N N . ALA A 1 90 ? 8.407 9.554 -7.775 1.00 70.25 90 ALA A N 1
ATOM 733 C CA . ALA A 1 90 ? 8.259 8.120 -7.554 1.00 70.25 90 ALA A CA 1
ATOM 734 C C . ALA A 1 90 ? 9.635 7.508 -7.268 1.00 70.25 90 ALA A C 1
ATOM 736 O O . ALA A 1 90 ? 10.611 7.864 -7.923 1.00 70.25 90 ALA A O 1
ATOM 737 N N . GLY A 1 91 ? 9.719 6.596 -6.296 1.00 63.31 91 GLY A N 1
ATOM 738 C CA . GLY A 1 91 ? 10.986 5.944 -5.946 1.00 63.31 91 GLY A CA 1
ATOM 739 C C . GLY A 1 91 ? 11.424 4.879 -6.955 1.00 63.31 91 GLY A C 1
ATOM 740 O O . GLY A 1 91 ? 12.611 4.740 -7.224 1.00 63.31 91 GLY A O 1
ATOM 741 N N . TRP A 1 92 ? 10.476 4.126 -7.514 1.00 61.22 92 TRP A N 1
ATOM 742 C CA . TRP A 1 92 ? 10.720 3.092 -8.520 1.00 61.22 92 TRP A CA 1
ATOM 743 C C . TRP A 1 92 ? 9.440 2.820 -9.314 1.00 61.22 92 TRP A C 1
ATOM 745 O O . TRP A 1 92 ? 8.332 2.983 -8.800 1.00 61.22 92 TRP A O 1
ATOM 755 N N . TYR A 1 93 ? 9.594 2.381 -10.561 1.00 66.12 93 TYR A N 1
ATOM 756 C CA . TYR A 1 93 ? 8.499 1.922 -11.412 1.00 66.12 93 TYR A CA 1
ATOM 757 C C . TYR A 1 93 ? 8.664 0.422 -11.667 1.00 66.12 93 TYR A C 1
ATOM 759 O O . TYR A 1 93 ? 9.754 -0.028 -12.012 1.00 66.12 93 TYR A O 1
ATOM 767 N N . VAL A 1 94 ? 7.589 -0.356 -11.521 1.00 68.06 94 VAL A N 1
ATOM 768 C CA . VAL A 1 94 ? 7.546 -1.761 -11.960 1.00 68.06 94 VAL A CA 1
ATOM 769 C C . VAL A 1 94 ? 6.689 -1.861 -13.209 1.00 68.06 94 VAL A C 1
ATOM 771 O O . VAL A 1 94 ? 5.563 -1.368 -13.247 1.00 68.06 94 VAL A O 1
ATOM 774 N N . VAL A 1 95 ? 7.233 -2.521 -14.229 1.00 71.19 95 VAL A N 1
ATOM 775 C CA . VAL A 1 95 ? 6.578 -2.731 -15.519 1.00 71.19 95 VAL A CA 1
ATOM 776 C C . VAL A 1 95 ? 6.306 -4.221 -15.692 1.00 71.19 95 VAL A C 1
ATOM 778 O O . VAL A 1 95 ? 7.214 -5.044 -15.571 1.00 71.19 95 VAL A O 1
ATOM 781 N N . LYS A 1 96 ? 5.050 -4.574 -15.980 1.00 70.31 96 LYS A N 1
ATOM 782 C CA . LYS A 1 96 ? 4.675 -5.929 -16.395 1.00 70.31 96 LYS A CA 1
ATOM 783 C C . LYS A 1 96 ? 4.899 -6.053 -17.900 1.00 70.31 96 LYS A C 1
ATOM 785 O O . LYS A 1 96 ? 4.379 -5.244 -18.662 1.00 70.31 96 LYS A O 1
ATOM 790 N N . LEU A 1 97 ? 5.678 -7.052 -18.302 1.00 75.00 97 LEU A N 1
ATOM 791 C CA . LEU A 1 97 ? 5.921 -7.380 -19.705 1.00 75.00 97 LEU A CA 1
ATOM 792 C C . LEU A 1 97 ? 4.961 -8.480 -20.159 1.00 75.00 97 LEU A C 1
ATOM 794 O O . LEU A 1 97 ? 4.663 -9.390 -19.381 1.00 75.00 97 LEU A O 1
ATOM 798 N N . ASP A 1 98 ? 4.526 -8.411 -21.416 1.00 75.69 98 ASP A N 1
ATOM 799 C CA . ASP A 1 98 ? 3.701 -9.454 -22.035 1.00 75.69 98 ASP A CA 1
ATOM 800 C C . ASP A 1 98 ? 4.515 -10.735 -22.288 1.00 75.69 98 ASP A C 1
ATOM 802 O O . ASP A 1 98 ? 4.004 -11.840 -22.105 1.00 75.69 98 ASP A O 1
ATOM 806 N N . SER A 1 99 ? 5.801 -10.593 -22.633 1.00 78.25 99 SER A N 1
ATOM 807 C CA . SER A 1 99 ? 6.771 -11.687 -22.735 1.00 78.25 99 SER A CA 1
ATOM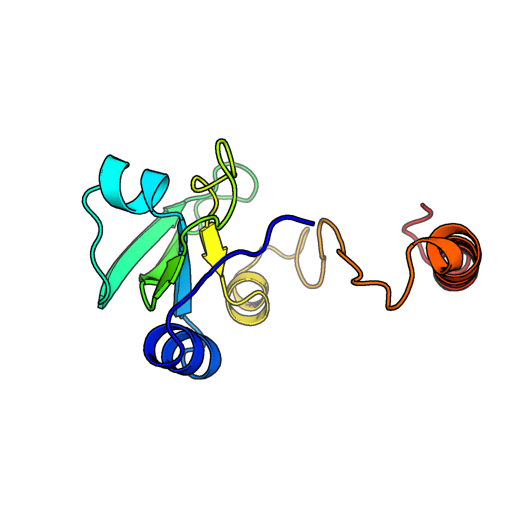 808 C C . SER A 1 99 ? 8.089 -11.335 -22.026 1.00 78.25 99 SER A C 1
ATOM 810 O O . SER A 1 99 ? 8.541 -10.191 -22.112 1.00 78.25 99 SER A O 1
ATOM 812 N N . PRO A 1 100 ? 8.771 -12.293 -21.366 1.00 75.12 100 PRO A N 1
ATOM 813 C CA . PRO A 1 100 ? 10.131 -12.090 -20.859 1.00 75.12 100 PRO A CA 1
ATOM 814 C C . PRO A 1 100 ? 11.126 -11.659 -21.946 1.00 75.12 100 PRO A C 1
ATOM 816 O O . PRO A 1 100 ? 12.049 -10.897 -21.661 1.00 75.12 100 PRO A O 1
ATOM 819 N N . ASP A 1 101 ? 10.914 -12.094 -23.192 1.00 84.12 101 ASP A N 1
ATOM 820 C CA . ASP A 1 101 ? 11.782 -11.771 -24.333 1.00 84.12 101 ASP A CA 1
ATOM 821 C C . ASP A 1 101 ? 11.736 -10.279 -24.703 1.00 84.12 101 ASP A C 1
ATOM 823 O O . ASP A 1 101 ? 12.651 -9.752 -25.339 1.00 84.12 101 ASP A O 1
ATOM 827 N N . ASP A 1 102 ? 10.700 -9.562 -24.258 1.00 83.06 102 ASP A N 1
ATOM 828 C CA . ASP A 1 102 ? 10.566 -8.125 -24.477 1.00 83.06 102 ASP A CA 1
ATOM 829 C C . ASP A 1 102 ? 11.445 -7.286 -23.547 1.00 83.06 102 ASP A C 1
ATOM 831 O O . ASP A 1 102 ? 11.571 -6.079 -23.766 1.00 83.06 102 ASP A O 1
ATOM 835 N N . ALA A 1 103 ? 12.073 -7.890 -22.532 1.00 77.19 103 ALA A N 1
ATOM 836 C CA . ALA A 1 103 ? 12.777 -7.160 -21.481 1.00 77.19 103 ALA A CA 1
ATOM 837 C C . ALA A 1 103 ? 13.847 -6.208 -22.028 1.00 77.19 103 ALA A C 1
ATOM 839 O O . ALA A 1 103 ? 13.872 -5.040 -21.652 1.00 77.19 103 ALA A O 1
ATOM 840 N N . VAL A 1 104 ? 14.680 -6.668 -22.968 1.00 77.56 104 VAL A N 1
ATOM 841 C CA . VAL A 1 104 ? 15.759 -5.850 -23.554 1.00 77.56 104 VAL A CA 1
ATOM 842 C C . VAL A 1 104 ? 15.196 -4.684 -24.370 1.00 77.56 104 VAL A C 1
ATOM 844 O O . VAL A 1 104 ? 15.678 -3.557 -24.275 1.00 77.56 104 VAL A O 1
ATOM 847 N N . ARG A 1 105 ? 14.153 -4.939 -25.167 1.00 84.25 105 ARG A N 1
ATOM 848 C CA . ARG A 1 105 ? 13.516 -3.926 -26.017 1.00 84.25 105 ARG A CA 1
ATOM 849 C C . ARG A 1 105 ? 12.811 -2.862 -25.179 1.00 84.25 105 ARG A C 1
ATOM 851 O O . ARG A 1 105 ? 12.913 -1.678 -25.489 1.00 84.25 105 ARG A O 1
ATOM 858 N N . VAL A 1 106 ? 12.083 -3.284 -24.146 1.00 78.94 106 VAL A N 1
ATOM 859 C CA . VAL A 1 106 ? 11.333 -2.381 -23.270 1.00 78.94 106 VAL A CA 1
ATOM 860 C C . VAL A 1 106 ? 12.272 -1.583 -22.374 1.00 78.94 106 VAL A C 1
ATOM 862 O O . VAL A 1 106 ? 12.073 -0.378 -22.269 1.00 78.94 106 VAL A O 1
ATOM 865 N N . ALA A 1 107 ? 13.320 -2.199 -21.815 1.00 76.12 107 ALA A N 1
ATOM 866 C CA . ALA A 1 107 ? 14.350 -1.482 -21.060 1.00 76.12 107 ALA A CA 1
ATOM 867 C C . ALA A 1 107 ? 14.979 -0.369 -21.907 1.00 76.12 107 ALA A C 1
ATOM 869 O O . ALA A 1 107 ? 14.918 0.793 -21.528 1.00 76.12 107 ALA A O 1
ATOM 870 N N . LYS A 1 108 ? 15.425 -0.687 -23.131 1.00 76.69 108 LYS A N 1
ATOM 871 C CA . LYS A 1 108 ? 16.004 0.313 -24.038 1.00 76.69 108 LYS A CA 1
ATOM 872 C C . LYS A 1 108 ? 15.038 1.461 -24.363 1.00 76.69 108 LYS A C 1
ATOM 874 O O . LYS A 1 108 ? 15.444 2.615 -24.424 1.00 76.69 108 LYS A O 1
ATOM 879 N N . ALA A 1 109 ? 13.754 1.161 -24.562 1.00 77.81 109 ALA A N 1
ATOM 880 C CA . ALA A 1 109 ? 12.740 2.183 -24.824 1.00 77.81 109 ALA A CA 1
ATOM 881 C C . ALA A 1 109 ? 12.444 3.070 -23.599 1.00 77.81 109 ALA A C 1
ATOM 883 O O . ALA A 1 109 ? 12.029 4.219 -23.763 1.00 77.81 109 ALA A O 1
ATOM 884 N N . ILE A 1 110 ? 12.617 2.540 -22.384 1.00 76.56 110 ILE A N 1
ATOM 885 C CA . ILE A 1 110 ? 12.560 3.310 -21.139 1.00 76.56 110 ILE A CA 1
ATOM 886 C C . ILE A 1 110 ? 13.795 4.212 -21.066 1.00 76.56 110 ILE A C 1
ATOM 888 O O . ILE A 1 110 ? 13.624 5.426 -20.978 1.00 76.56 110 ILE A O 1
ATOM 892 N N . ASP A 1 111 ? 14.998 3.659 -21.222 1.00 72.69 111 ASP A N 1
ATOM 893 C CA . ASP A 1 111 ? 16.257 4.414 -21.177 1.00 72.69 111 ASP A CA 1
ATOM 894 C C . ASP A 1 111 ? 16.240 5.592 -22.167 1.00 72.69 111 ASP A C 1
ATOM 896 O O . ASP A 1 111 ? 16.493 6.736 -21.795 1.00 72.69 111 ASP A O 1
ATOM 900 N N . GLU A 1 112 ? 15.818 5.363 -23.416 1.00 73.00 112 GLU A N 1
ATOM 901 C CA . GLU A 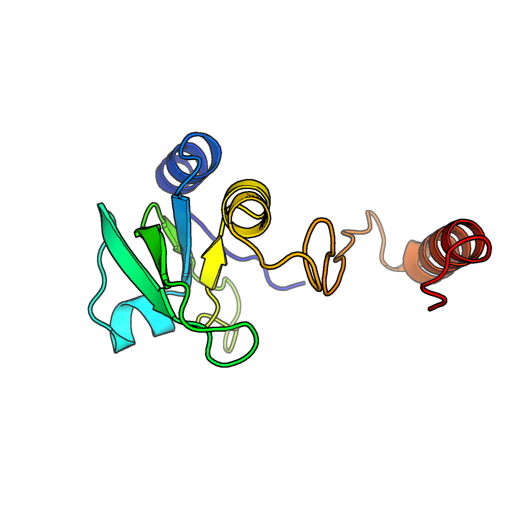1 112 ? 15.703 6.410 -24.444 1.00 73.00 112 GLU A CA 1
ATOM 902 C C . GLU A 1 112 ? 14.708 7.529 -24.073 1.00 73.00 112 GLU A C 1
ATOM 904 O O . GLU A 1 112 ? 14.873 8.676 -24.494 1.00 73.00 112 GLU A O 1
ATOM 909 N N . LYS A 1 113 ? 13.672 7.230 -23.276 1.00 66.06 113 LYS A N 1
ATOM 910 C CA . LYS A 1 113 ? 12.709 8.230 -22.783 1.00 66.06 113 LYS A CA 1
ATOM 911 C C . LYS A 1 113 ? 13.249 9.024 -21.594 1.00 66.06 113 LYS A C 1
ATOM 913 O O . LYS A 1 113 ? 12.897 10.196 -21.462 1.00 66.06 113 LYS A O 1
ATOM 918 N N . PHE A 1 114 ? 14.082 8.413 -20.753 1.00 58.00 114 PHE A N 1
ATOM 919 C CA . PHE A 1 114 ? 14.699 9.066 -19.594 1.00 58.00 114 PHE A CA 1
ATOM 920 C C . PHE A 1 114 ? 16.024 9.770 -19.921 1.00 58.00 114 PHE A C 1
ATOM 922 O O . PHE A 1 114 ? 16.410 10.660 -19.166 1.00 58.00 114 PHE A O 1
ATOM 929 N N . AL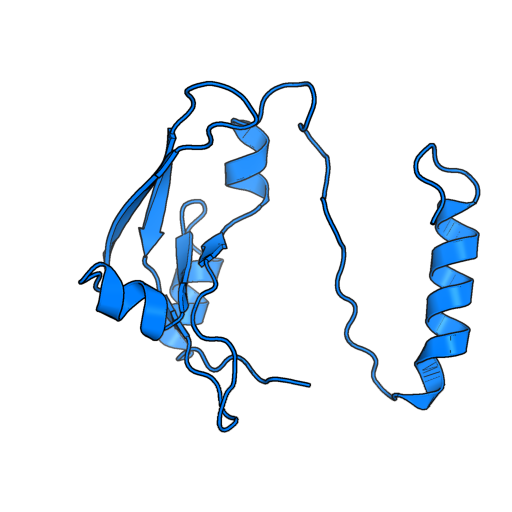A A 1 115 ? 16.630 9.499 -21.084 1.00 55.25 115 ALA A N 1
ATOM 930 C CA . ALA A 1 115 ? 17.845 10.148 -21.594 1.00 55.25 115 ALA A CA 1
ATOM 931 C C . ALA A 1 115 ? 17.760 11.687 -21.732 1.00 55.25 115 ALA A C 1
ATOM 933 O O . ALA A 1 115 ? 18.779 12.348 -21.897 1.00 55.25 115 ALA A O 1
ATOM 934 N N . ASN A 1 116 ? 16.561 12.281 -21.660 1.00 48.62 116 ASN A N 1
ATOM 935 C CA . ASN A 1 116 ? 16.353 13.738 -21.634 1.00 48.62 116 ASN A CA 1
ATOM 936 C C . ASN A 1 116 ? 15.750 14.241 -20.306 1.00 48.62 116 ASN A C 1
ATOM 938 O O . ASN A 1 116 ? 15.166 15.325 -20.260 1.00 48.62 116 ASN A O 1
ATOM 942 N N . SER A 1 117 ? 15.846 13.459 -19.228 1.00 49.38 117 SER A N 1
ATOM 943 C CA . SER A 1 117 ? 15.339 13.816 -17.899 1.00 49.38 117 SER A CA 1
ATOM 944 C C . SER A 1 117 ? 16.474 13.942 -16.879 1.00 49.38 117 SER A C 1
ATOM 946 O O . SER A 1 117 ? 17.532 13.345 -17.032 1.00 49.38 117 SER A O 1
ATOM 948 N N . SER A 1 118 ? 16.252 14.696 -15.801 1.00 49.44 118 SER A N 1
ATOM 949 C CA . SER A 1 118 ? 17.218 14.891 -14.706 1.00 49.44 118 SER A CA 1
ATOM 950 C C . SER A 1 118 ? 17.435 13.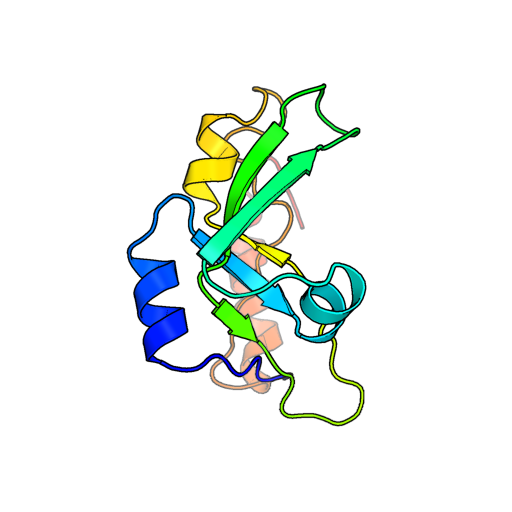656 -13.811 1.00 49.44 118 SER A C 1
ATOM 952 O O . SER A 1 118 ? 18.094 13.769 -12.780 1.00 49.44 118 SER A O 1
ATOM 954 N N . PHE A 1 119 ? 16.858 12.507 -14.172 1.00 49.81 119 PHE A N 1
ATOM 955 C CA . PHE A 1 119 ? 16.940 11.237 -13.453 1.00 49.81 119 PHE A CA 1
ATOM 956 C C . PHE A 1 119 ? 17.304 10.133 -14.454 1.00 49.81 119 PHE A C 1
ATOM 958 O O . PHE A 1 119 ? 16.441 9.403 -14.934 1.00 49.81 119 PHE A O 1
ATOM 965 N N . GLU A 1 120 ? 18.578 10.082 -14.829 1.00 40.78 120 GLU A N 1
ATOM 966 C CA . GLU A 1 120 ? 19.127 9.056 -15.720 1.00 40.78 120 GLU A CA 1
ATOM 967 C C . GLU A 1 120 ? 19.196 7.702 -14.980 1.00 40.78 120 GLU A C 1
ATOM 969 O O . GLU A 1 120 ? 19.544 7.666 -13.794 1.00 40.78 120 GLU A O 1
ATOM 974 N N . THR A 1 121 ? 18.824 6.611 -15.660 1.00 46.97 121 THR A N 1
ATOM 975 C CA . THR A 1 121 ? 18.887 5.216 -15.177 1.00 46.97 121 THR A CA 1
ATOM 976 C C . THR A 1 121 ? 19.924 4.417 -15.937 1.00 46.97 121 THR A C 1
ATOM 978 O O . THR A 1 121 ? 20.016 4.629 -17.166 1.00 46.97 121 THR A O 1
#

Radius of gyration: 16.93 Å; chains: 1; bounding box: 33×40×41 Å